Protein AF-A0AB35U290-F1 (afdb_monomer)

Sequence (152 aa):
MDSLLMSCHDEVAEKQSAESKNISGKEDGPTMQRLLNDILTDCSTNDQFQFSVTCQECGREWKSKPIAFSKAGIPPAAEGKKVIYAALYQREKEAVYQQAEKDAETHFSRCPICHRWVCDDCFMVCADLDMCRRCAKKLNEEGSIVGIKNES

Solvent-accessible surface area (backbone atoms only — not comparable to full-atom values): 9716 Å² total; per-residue (Å²): 142,80,82,89,85,87,80,91,83,81,97,70,86,75,86,77,87,75,86,82,79,89,82,88,88,84,91,75,76,91,68,86,74,82,71,58,74,88,57,58,43,83,65,53,58,91,43,28,39,29,38,30,39,61,19,77,80,80,62,54,72,48,67,45,78,75,41,72,40,96,57,41,95,57,80,62,93,43,74,73,43,46,58,52,49,53,55,47,50,54,56,51,42,52,58,50,47,59,49,42,43,60,57,45,58,76,49,39,47,68,16,79,86,77,66,46,47,22,33,43,84,42,30,25,50,34,93,88,63,59,30,30,53,71,56,28,63,72,72,71,53,65,67,47,55,80,63,81,73,79,84,127

Secondary structure (DSSP, 8-state):
----------------------------S-------GGGPEE---SSEE-EEEE-TTT--EEEPPPEE-TTTT---SSHHHHHHHHHHHHHHHHHHHHHHHHHHTTTEEE-TTT--EEEGGGEEEESS--EEHHHHHHHT--EEES------

Organism: NCBI:txid2926318

Mean predicted aligned error: 12.5 Å

Radius of gyration: 22.2 Å; Cα contacts (8 Å, |Δi|>4): 166; chains: 1; bounding box: 48×48×72 Å

Nearest PDB structures (foldseek):
  8hku-assembly1_ARF1  TM=5.012E-01  e=1.480E+00  Sulfolobus acidocaldarius DSM 639
  6xa1-assembly1_j  TM=3.824E-01  e=1.105E+00  Homo sapiens
  2ya3-assembly1_B  TM=2.464E-01  e=2.986E+00  Homo sapiens
  7qoo-assembly1_P  TM=2.653E-01  e=2.656E+00  Homo sapiens

Structure (mmCIF, N/CA/C/O backbone):
data_AF-A0AB35U290-F1
#
_entry.id   AF-A0AB35U290-F1
#
loop_
_atom_site.group_PDB
_atom_site.id
_atom_site.type_symbol
_atom_site.label_atom_id
_atom_site.label_alt_id
_atom_site.label_comp_id
_atom_site.label_asym_id
_atom_site.label_entity_id
_atom_site.label_seq_id
_atom_site.pdbx_PDB_ins_code
_atom_site.Cartn_x
_atom_site.Cartn_y
_atom_site.Cartn_z
_atom_site.occupancy
_atom_site.B_iso_or_equiv
_atom_site.auth_seq_id
_atom_site.auth_comp_id
_atom_site.auth_asym_id
_atom_site.auth_atom_id
_atom_site.pdbx_PDB_model_num
ATOM 1 N N . MET A 1 1 ? -4.517 -32.225 47.890 1.00 37.31 1 MET A N 1
ATOM 2 C CA . MET A 1 1 ? -3.303 -31.924 47.115 1.00 37.31 1 MET A CA 1
ATOM 3 C C . MET A 1 1 ? -3.582 -32.434 45.713 1.00 37.31 1 MET A C 1
ATOM 5 O O . MET A 1 1 ? -3.644 -33.640 45.551 1.00 37.31 1 MET A O 1
ATOM 9 N N . ASP A 1 2 ? -3.942 -31.683 44.688 1.00 38.09 2 ASP A N 1
ATOM 10 C CA . ASP A 1 2 ? -4.103 -30.256 44.418 1.00 38.09 2 ASP A CA 1
ATOM 11 C C . ASP A 1 2 ? -5.036 -30.223 43.193 1.00 38.09 2 ASP A C 1
ATOM 13 O O . ASP A 1 2 ? -4.869 -31.009 42.268 1.00 38.09 2 ASP A O 1
ATOM 17 N N . SER A 1 3 ? -6.180 -29.558 43.309 1.00 41.38 3 SER A N 1
ATOM 18 C CA . SER A 1 3 ? -6.487 -28.302 42.614 1.00 41.38 3 SER A CA 1
ATOM 19 C C . SER A 1 3 ? -7.237 -28.498 41.288 1.00 41.38 3 SER A C 1
ATOM 21 O O . SER A 1 3 ? -6.750 -29.096 40.332 1.00 41.38 3 SER A O 1
ATOM 23 N N . LEU A 1 4 ? -8.459 -27.962 41.276 1.00 47.00 4 LEU A N 1
ATOM 24 C CA . LEU A 1 4 ? -9.246 -27.639 40.092 1.00 47.00 4 LEU A CA 1
ATOM 25 C C . LEU A 1 4 ? -8.428 -26.770 39.124 1.00 47.00 4 LEU A C 1
ATOM 27 O O . LEU A 1 4 ? -7.830 -25.782 39.545 1.00 47.00 4 LEU A O 1
ATOM 31 N N . LEU A 1 5 ? -8.593 -27.008 37.823 1.00 45.94 5 LEU A N 1
ATOM 32 C CA . LEU A 1 5 ? -8.688 -25.914 36.856 1.00 45.94 5 LEU A CA 1
ATOM 33 C C . LEU A 1 5 ? -9.747 -26.248 35.803 1.00 45.94 5 LEU A C 1
ATOM 35 O O . LEU A 1 5 ? -9.553 -27.015 34.867 1.00 45.94 5 LEU A O 1
ATOM 39 N N . MET A 1 6 ? -10.909 -25.662 36.058 1.00 37.91 6 MET A N 1
ATOM 40 C CA . MET A 1 6 ? -12.024 -25.452 35.156 1.00 37.91 6 MET A CA 1
ATOM 41 C C . MET A 1 6 ? -11.782 -24.128 34.427 1.00 37.91 6 MET A C 1
ATOM 43 O O . MET A 1 6 ? -11.529 -23.134 35.103 1.00 37.91 6 MET A O 1
ATOM 47 N N . SER A 1 7 ? -11.846 -24.120 33.093 1.00 40.50 7 SER A N 1
ATOM 48 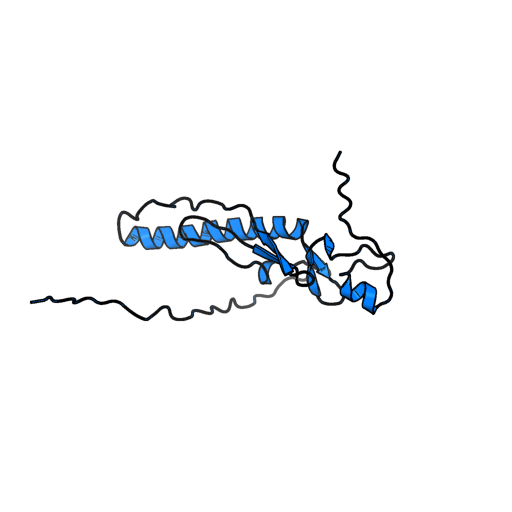C CA . SER A 1 7 ? -12.396 -23.066 32.201 1.00 40.50 7 SER A CA 1
ATOM 49 C C . SER A 1 7 ? -11.836 -23.271 30.783 1.00 40.50 7 SER A C 1
ATOM 51 O O . SER A 1 7 ? -10.631 -23.369 30.598 1.00 40.50 7 SER A O 1
ATOM 53 N N . CYS A 1 8 ? -12.673 -23.655 29.816 1.00 35.16 8 CYS A N 1
ATOM 54 C CA . CYS A 1 8 ? -13.483 -22.780 28.952 1.00 35.16 8 CYS A CA 1
ATOM 55 C C . CYS A 1 8 ? -12.611 -21.891 28.052 1.00 35.16 8 CYS A C 1
ATOM 57 O O . CYS A 1 8 ? -11.931 -21.009 28.562 1.00 35.16 8 CYS A O 1
ATOM 59 N N . HIS A 1 9 ? -12.666 -22.131 26.737 1.00 36.06 9 HIS A N 1
ATOM 60 C CA . HIS A 1 9 ? -13.012 -21.162 25.682 1.00 36.06 9 HIS A CA 1
ATOM 61 C C . HIS A 1 9 ? -12.392 -21.550 24.327 1.00 36.06 9 HIS A C 1
ATOM 63 O O . HIS A 1 9 ? -11.218 -21.322 24.064 1.00 36.06 9 HIS A O 1
ATOM 69 N N . ASP A 1 10 ? -13.250 -22.144 23.496 1.00 35.41 10 ASP A N 1
ATOM 70 C CA . ASP A 1 10 ? -13.473 -21.797 22.088 1.00 35.41 10 ASP A CA 1
ATOM 71 C C . ASP A 1 10 ? -12.264 -21.769 21.137 1.00 35.41 10 ASP A C 1
ATOM 73 O O . ASP A 1 10 ? -11.732 -20.729 20.755 1.00 35.41 10 ASP A O 1
ATOM 77 N N . GLU A 1 11 ? -11.944 -22.957 20.625 1.00 43.41 11 GLU A N 1
ATOM 78 C CA . GLU A 1 11 ? -11.276 -23.173 19.340 1.00 43.41 11 GLU A CA 1
ATOM 79 C C . GLU A 1 11 ? -12.234 -22.839 18.176 1.00 43.41 11 GLU A C 1
ATOM 81 O O . GLU A 1 11 ? -12.716 -23.728 17.484 1.00 43.41 11 GLU A O 1
ATOM 86 N N . VAL A 1 12 ? -12.545 -21.559 17.935 1.00 37.56 12 VAL A N 1
ATOM 87 C CA . VAL A 1 12 ? -13.155 -21.136 16.658 1.00 37.56 12 VAL A CA 1
ATOM 88 C C . VAL A 1 12 ? -12.726 -19.709 16.297 1.00 37.56 12 VAL A C 1
ATOM 90 O O . VAL A 1 12 ? -13.357 -18.731 16.683 1.00 37.56 12 VAL A O 1
ATOM 93 N N . ALA A 1 13 ? -11.678 -19.580 15.485 1.00 37.19 13 ALA A N 1
ATOM 94 C CA . ALA A 1 13 ? -11.516 -18.426 14.599 1.00 37.19 13 ALA A CA 1
ATOM 95 C C . ALA A 1 13 ? -11.591 -18.941 13.163 1.00 37.19 13 ALA A C 1
ATOM 97 O O . ALA A 1 13 ? -10.601 -19.187 12.473 1.00 37.19 13 ALA A O 1
ATOM 98 N N . GLU A 1 14 ? -12.835 -19.211 12.793 1.00 34.69 14 GLU A N 1
ATOM 99 C CA . GLU A 1 14 ? -13.295 -19.609 11.481 1.00 34.69 14 GLU A CA 1
ATOM 100 C C . GLU A 1 14 ? -12.870 -18.577 10.434 1.00 34.69 14 GLU A C 1
ATOM 102 O O . GLU A 1 14 ? -13.027 -17.365 10.589 1.00 34.69 14 GLU A O 1
ATOM 107 N N . LYS A 1 15 ? -12.301 -19.104 9.353 1.00 43.06 15 LYS A N 1
ATOM 108 C CA . LYS A 1 15 ? -11.996 -18.395 8.118 1.00 43.06 15 LYS A CA 1
ATOM 109 C C . LYS A 1 15 ? -13.242 -17.657 7.636 1.00 43.06 15 LYS A C 1
ATOM 111 O O . LYS A 1 15 ? -14.254 -18.295 7.367 1.00 43.06 15 LYS A O 1
ATOM 116 N N . GLN A 1 16 ? -13.133 -16.358 7.393 1.00 38.09 16 GLN A N 1
ATOM 117 C CA . GLN A 1 16 ? -14.068 -15.662 6.514 1.00 38.09 16 GLN A CA 1
ATOM 118 C C . GLN A 1 16 ? -13.284 -14.955 5.417 1.00 38.09 16 GLN A C 1
ATOM 120 O O . GLN A 1 16 ? -12.850 -13.814 5.528 1.00 38.09 16 GLN A O 1
ATOM 125 N N . SER A 1 17 ? -13.091 -15.724 4.345 1.00 43.88 17 SER A N 1
ATOM 126 C CA . SER A 1 17 ? -13.034 -15.206 2.988 1.00 43.88 17 SER A CA 1
ATOM 127 C C . SER A 1 17 ? -14.387 -14.556 2.704 1.00 43.88 17 SER A C 1
ATOM 129 O O . SER A 1 17 ? -15.418 -15.222 2.775 1.00 43.88 17 SER A O 1
ATOM 131 N N . ALA A 1 18 ? -14.385 -13.256 2.434 1.00 39.06 18 ALA A N 1
ATOM 132 C CA . ALA A 1 18 ? -15.531 -12.569 1.868 1.00 39.06 18 ALA A CA 1
ATOM 133 C C . ALA A 1 18 ? -15.125 -12.066 0.483 1.00 39.06 18 ALA A C 1
ATOM 135 O O . ALA A 1 18 ? -14.332 -11.138 0.342 1.00 39.06 18 ALA A O 1
ATOM 136 N N . GLU A 1 19 ? -15.649 -12.751 -0.532 1.00 41.31 19 GLU A N 1
ATOM 137 C CA . GLU A 1 19 ? -15.692 -12.315 -1.922 1.00 41.31 19 GLU A CA 1
ATOM 138 C C . GLU A 1 19 ? -16.344 -10.931 -2.020 1.00 41.31 19 GLU A C 1
ATOM 140 O O . GLU A 1 19 ? -17.553 -10.782 -1.815 1.00 41.31 19 GLU A O 1
ATOM 145 N N . SER A 1 20 ? -15.567 -9.921 -2.403 1.00 41.66 20 SER A N 1
ATOM 146 C CA . SER A 1 20 ? -16.128 -8.660 -2.881 1.00 41.66 20 SER A CA 1
ATOM 147 C C . SER A 1 20 ? -16.464 -8.799 -4.359 1.00 41.66 20 SER A C 1
ATOM 149 O O . SER A 1 20 ? -15.600 -8.916 -5.227 1.00 41.66 20 SER A O 1
ATOM 151 N N . LYS A 1 21 ? -17.770 -8.840 -4.622 1.00 42.34 21 LYS A N 1
ATOM 152 C CA . LYS A 1 21 ? -18.362 -8.953 -5.949 1.00 42.34 21 LYS A CA 1
ATOM 153 C C . LYS A 1 21 ? -18.108 -7.696 -6.781 1.00 42.34 21 LYS A C 1
ATOM 155 O O . LYS A 1 21 ? -18.344 -6.571 -6.354 1.00 42.34 21 LYS A O 1
ATOM 160 N N . ASN A 1 22 ? -17.690 -7.982 -8.003 1.00 36.97 22 ASN A N 1
ATOM 161 C CA . ASN A 1 22 ? -17.541 -7.128 -9.168 1.00 36.97 22 ASN A CA 1
ATOM 162 C C . ASN A 1 22 ? -18.813 -6.298 -9.458 1.00 36.97 22 ASN A C 1
ATOM 164 O O . ASN A 1 22 ? -19.901 -6.866 -9.579 1.00 36.97 22 ASN A O 1
ATOM 168 N N . ILE A 1 23 ? -18.669 -4.978 -9.625 1.00 49.53 23 ILE A N 1
ATOM 169 C CA . ILE A 1 23 ? -19.665 -4.116 -10.278 1.00 49.53 23 ILE A CA 1
ATOM 170 C C . ILE A 1 23 ? -18.939 -3.292 -11.343 1.00 49.53 23 ILE A C 1
ATOM 172 O O . ILE A 1 23 ? -18.169 -2.383 -11.045 1.00 49.53 23 ILE A O 1
ATOM 176 N N . SER A 1 24 ? -19.205 -3.640 -12.599 1.00 44.72 24 SER A N 1
ATOM 177 C CA . SER A 1 24 ? -18.762 -2.944 -13.802 1.00 44.72 24 SER A CA 1
ATOM 178 C C . SER A 1 24 ? -19.600 -1.695 -14.086 1.00 44.72 24 SER A C 1
ATOM 180 O O . SER A 1 24 ? -20.830 -1.764 -14.018 1.00 44.72 24 SER A O 1
ATOM 182 N N . GLY A 1 25 ? -18.959 -0.624 -14.564 1.00 35.34 25 GLY A N 1
ATOM 183 C CA . GLY A 1 25 ? -19.600 0.306 -15.499 1.00 35.34 25 GLY A CA 1
ATOM 184 C C . GLY A 1 25 ? -19.143 1.763 -15.432 1.00 35.34 25 GLY A C 1
ATOM 185 O O . GLY A 1 25 ? -19.782 2.562 -14.753 1.00 35.34 25 GLY A O 1
ATOM 186 N N . LYS A 1 26 ? -18.115 2.115 -16.219 1.00 32.81 26 LYS A N 1
ATOM 187 C CA . LYS A 1 26 ? -18.173 3.081 -17.341 1.00 32.81 26 LYS A CA 1
ATOM 188 C C . LYS A 1 26 ? -16.784 3.216 -17.979 1.00 32.81 26 LYS A C 1
ATOM 190 O O . LYS A 1 26 ? -15.796 3.405 -17.280 1.00 32.81 26 LYS A O 1
ATOM 195 N N . GLU A 1 27 ? -16.737 3.045 -19.296 1.00 44.88 27 GLU A N 1
ATOM 196 C CA . GLU A 1 27 ? -15.528 3.103 -20.118 1.00 44.88 27 GLU A CA 1
ATOM 197 C C . GLU A 1 27 ? -15.237 4.549 -20.528 1.00 44.88 27 GLU A C 1
ATOM 199 O O . GLU A 1 27 ? -16.046 5.157 -21.221 1.00 44.88 27 GLU A O 1
ATOM 204 N N . ASP A 1 28 ? -14.061 5.050 -20.148 1.00 41.22 28 ASP A N 1
ATOM 205 C CA . ASP A 1 28 ? -13.419 6.237 -20.716 1.00 41.22 28 ASP A CA 1
ATOM 206 C C . ASP A 1 28 ? -11.908 5.953 -20.846 1.00 41.22 28 ASP A C 1
ATOM 208 O O . ASP A 1 28 ? -11.157 6.145 -19.895 1.00 41.22 28 ASP A O 1
ATOM 212 N N . GLY A 1 29 ? -11.470 5.475 -22.023 1.00 45.38 29 GLY A N 1
ATOM 213 C CA . GLY A 1 29 ? -10.060 5.368 -22.458 1.00 45.38 29 GLY A CA 1
ATOM 214 C C . GLY A 1 29 ? -9.142 4.426 -21.646 1.00 45.38 29 GLY A C 1
ATOM 215 O O . GLY A 1 29 ? -9.375 4.182 -20.465 1.00 45.38 29 GLY A O 1
ATOM 216 N N . PRO A 1 30 ? -8.058 3.864 -22.223 1.00 40.41 30 PRO A N 1
ATOM 217 C CA . PRO A 1 30 ? -7.152 3.005 -21.468 1.00 40.41 30 PRO A CA 1
ATOM 218 C C . PRO A 1 30 ? -6.258 3.866 -20.568 1.00 40.41 30 PRO A C 1
ATOM 220 O O . PRO A 1 30 ? -5.087 4.105 -20.853 1.00 40.41 30 PRO A O 1
ATOM 223 N N . THR A 1 31 ? -6.803 4.328 -19.446 1.00 46.03 31 THR A N 1
ATOM 224 C CA . THR A 1 31 ? -5.977 4.680 -18.296 1.00 46.03 31 THR A CA 1
ATOM 225 C C . THR A 1 31 ? -5.496 3.343 -17.748 1.00 46.03 31 THR A C 1
ATOM 227 O O . THR A 1 31 ? -6.291 2.585 -17.202 1.00 46.03 31 THR A O 1
ATOM 230 N N . MET A 1 32 ? -4.227 2.992 -17.977 1.00 50.62 32 MET A N 1
ATOM 231 C CA . MET A 1 32 ? -3.567 1.798 -17.427 1.00 50.62 32 MET A CA 1
ATOM 232 C C . MET A 1 32 ? -3.520 1.898 -15.891 1.00 50.62 32 MET A C 1
ATOM 234 O O . MET A 1 32 ? -2.484 2.189 -15.296 1.00 50.62 32 MET A O 1
ATOM 238 N N . GLN A 1 33 ? -4.680 1.749 -15.253 1.00 51.41 33 GLN A N 1
ATOM 239 C CA . GLN A 1 33 ? -4.906 2.077 -13.857 1.00 51.41 33 GLN A CA 1
ATOM 240 C C . GLN A 1 33 ? -4.240 1.020 -12.977 1.00 51.41 33 GLN A C 1
ATOM 242 O O . GLN A 1 33 ? -4.536 -0.177 -13.014 1.00 51.41 33 GLN A O 1
ATOM 247 N N . ARG A 1 34 ? -3.246 1.506 -12.242 1.00 60.91 34 ARG A N 1
ATOM 248 C CA . ARG A 1 34 ? -2.536 0.852 -11.154 1.00 60.91 34 ARG A CA 1
ATOM 249 C C . ARG A 1 34 ? -3.552 0.440 -10.092 1.00 60.91 34 ARG A C 1
ATOM 251 O O . ARG A 1 34 ? -4.191 1.295 -9.505 1.00 60.91 34 ARG A O 1
ATOM 258 N N . LEU A 1 35 ? -3.719 -0.858 -9.868 1.00 63.41 35 LEU A N 1
ATOM 259 C CA . LEU A 1 35 ? -4.465 -1.346 -8.710 1.00 63.41 35 LEU A CA 1
ATOM 260 C C . LEU A 1 35 ? -3.444 -1.978 -7.769 1.00 63.41 35 LEU A C 1
ATOM 262 O O . LEU A 1 35 ? -3.155 -3.173 -7.862 1.00 63.41 35 LEU A O 1
ATOM 266 N N . LEU A 1 36 ? -2.810 -1.136 -6.945 1.00 68.12 36 LEU A N 1
ATOM 267 C CA . LEU A 1 36 ? -2.001 -1.601 -5.812 1.00 68.12 36 LEU A CA 1
ATOM 268 C C . LEU A 1 36 ? -2.879 -2.241 -4.737 1.00 68.12 36 LEU A C 1
ATOM 270 O O . LEU A 1 36 ? -2.369 -3.021 -3.932 1.00 68.12 36 LEU A O 1
ATOM 274 N N . ASN A 1 37 ? -4.180 -1.943 -4.768 1.00 64.38 37 ASN A N 1
ATOM 275 C CA . ASN A 1 37 ? -5.191 -2.502 -3.883 1.00 64.38 37 ASN A CA 1
ATOM 276 C C . ASN A 1 37 ? -5.012 -4.011 -3.624 1.00 64.38 37 ASN A C 1
ATOM 278 O O . ASN A 1 37 ? -4.941 -4.456 -2.479 1.00 64.38 37 ASN A O 1
ATOM 282 N N . ASP A 1 38 ? -4.781 -4.815 -4.658 1.00 71.06 38 ASP A N 1
ATOM 283 C CA . ASP A 1 38 ? -4.732 -6.272 -4.479 1.00 71.06 38 ASP A CA 1
ATOM 284 C C . ASP A 1 38 ? -3.437 -6.803 -3.836 1.00 71.06 38 ASP A C 1
ATOM 286 O O . ASP A 1 38 ? -3.312 -8.011 -3.626 1.00 71.06 38 ASP A O 1
ATOM 290 N N . ILE A 1 39 ? -2.450 -5.946 -3.538 1.00 82.44 39 ILE A N 1
ATOM 291 C CA . ILE A 1 39 ? -1.153 -6.392 -3.001 1.00 82.44 39 ILE A CA 1
ATOM 292 C C . ILE A 1 39 ? -0.731 -5.751 -1.680 1.00 82.44 39 ILE A C 1
ATOM 294 O O . ILE A 1 39 ? 0.270 -6.183 -1.098 1.00 82.44 39 ILE A O 1
ATOM 298 N N . LEU A 1 40 ? -1.462 -4.745 -1.192 1.00 92.50 40 LEU A N 1
ATOM 299 C CA . LEU A 1 40 ? -1.236 -4.238 0.156 1.00 92.50 40 LEU A CA 1
ATOM 300 C C . LEU A 1 40 ? -1.627 -5.308 1.178 1.00 92.50 40 LEU A C 1
ATOM 302 O O . LEU A 1 40 ? -2.768 -5.755 1.249 1.00 92.50 40 LEU A O 1
ATOM 306 N N . THR A 1 41 ? -0.658 -5.704 1.990 1.00 94.81 41 THR A N 1
ATOM 307 C CA . THR A 1 41 ? -0.848 -6.620 3.108 1.00 94.81 41 THR A CA 1
ATOM 308 C C . THR A 1 41 ? -1.243 -5.825 4.342 1.00 94.81 41 THR A C 1
ATOM 310 O O . THR A 1 41 ? -0.545 -4.901 4.763 1.00 94.81 41 THR A O 1
ATOM 313 N N . ASP A 1 42 ? -2.370 -6.191 4.936 1.00 96.06 42 ASP A N 1
ATOM 314 C CA . ASP A 1 42 ? -2.859 -5.587 6.165 1.00 96.06 42 ASP A CA 1
ATOM 315 C C . ASP A 1 42 ? -2.063 -6.077 7.381 1.00 96.06 42 ASP A C 1
ATOM 317 O O . ASP A 1 42 ? -2.049 -7.262 7.708 1.00 96.06 42 ASP A O 1
ATOM 321 N N . CYS A 1 43 ? -1.398 -5.137 8.047 1.00 96.50 43 CYS A N 1
ATOM 322 C CA . CYS A 1 43 ? -0.613 -5.339 9.262 1.00 96.50 43 CYS A CA 1
ATOM 323 C C . CYS A 1 43 ? -1.245 -4.604 10.462 1.00 96.50 43 CYS A C 1
ATOM 325 O O . CYS A 1 43 ? -0.560 -4.310 11.445 1.00 96.50 43 CYS A O 1
ATOM 327 N N . SER A 1 44 ? -2.531 -4.249 10.371 1.00 97.12 44 SER A N 1
ATOM 328 C CA . SER A 1 44 ? -3.235 -3.483 11.400 1.00 97.12 44 SER A CA 1
ATOM 329 C C . SER A 1 44 ? -3.463 -4.305 12.669 1.00 97.12 44 SER A C 1
ATOM 331 O O . SER A 1 44 ? -3.671 -5.517 12.633 1.00 97.12 44 SER A O 1
ATOM 333 N N . THR A 1 45 ? -3.488 -3.621 13.806 1.00 96.88 45 THR A N 1
ATOM 334 C CA . THR A 1 45 ? -3.866 -4.169 15.113 1.00 96.88 45 THR A CA 1
ATOM 335 C C . THR A 1 45 ? -5.163 -3.515 15.586 1.00 96.88 45 THR A C 1
ATOM 337 O O . THR A 1 45 ? -5.736 -2.676 14.891 1.00 96.88 45 THR A O 1
ATOM 340 N N . ASN A 1 46 ? -5.630 -3.854 16.788 1.00 94.56 46 ASN A N 1
ATOM 341 C CA . ASN A 1 46 ? -6.788 -3.185 17.392 1.00 94.56 46 ASN A CA 1
ATOM 342 C C . ASN A 1 46 ? -6.539 -1.696 17.701 1.00 94.56 46 ASN A C 1
ATOM 344 O O . ASN A 1 46 ? -7.498 -0.936 17.803 1.00 94.56 46 ASN A O 1
ATOM 348 N N . ASP A 1 47 ? -5.276 -1.282 17.829 1.00 96.88 47 ASP A N 1
ATOM 349 C CA . ASP A 1 47 ? -4.906 0.069 18.264 1.00 96.88 47 ASP A CA 1
ATOM 350 C C . ASP A 1 47 ? -4.330 0.934 17.138 1.00 96.88 47 ASP A C 1
ATOM 352 O O . ASP A 1 47 ? -4.284 2.157 17.261 1.00 96.88 47 ASP A O 1
ATOM 356 N N . GLN A 1 48 ? -3.892 0.336 16.030 1.00 97.62 48 GLN A N 1
ATOM 357 C CA . GLN A 1 48 ? -3.314 1.079 14.914 1.00 97.62 48 GLN A CA 1
ATOM 358 C C . GLN A 1 48 ? -3.524 0.385 13.574 1.00 97.62 48 GLN A C 1
ATOM 360 O O . GLN A 1 48 ? -3.566 -0.839 13.477 1.00 97.62 48 GLN A O 1
ATOM 365 N N . PHE A 1 49 ? -3.562 1.189 12.526 1.00 98.50 49 PHE A N 1
ATOM 366 C CA . PHE A 1 49 ? -3.594 0.764 11.141 1.00 98.50 49 PHE A CA 1
ATOM 367 C C . PHE A 1 49 ? -2.193 0.849 10.547 1.00 98.50 49 PHE A C 1
ATOM 369 O O . PHE A 1 49 ? -1.505 1.864 10.696 1.00 98.50 49 PHE A O 1
ATOM 376 N N . GLN A 1 50 ? -1.767 -0.215 9.875 1.00 98.19 50 GLN A N 1
ATOM 377 C CA . GLN A 1 50 ? -0.522 -0.239 9.119 1.00 98.19 50 GLN A CA 1
ATOM 378 C C . GLN A 1 50 ? -0.655 -1.224 7.964 1.00 98.19 50 GLN A C 1
ATOM 380 O O . GLN A 1 50 ? -1.221 -2.302 8.126 1.00 98.19 50 GLN A O 1
ATOM 385 N N . PHE A 1 51 ? -0.091 -0.868 6.816 1.00 97.44 51 PHE A N 1
ATOM 386 C CA . PHE A 1 51 ? -0.098 -1.695 5.618 1.00 97.44 51 PHE A CA 1
ATOM 387 C C . PHE A 1 51 ? 1.323 -1.875 5.102 1.00 97.44 51 PHE A C 1
ATOM 389 O O . PHE A 1 51 ? 2.182 -1.017 5.322 1.00 97.44 51 PHE A O 1
ATOM 396 N N . SER A 1 52 ? 1.582 -2.986 4.425 1.00 96.44 52 SER A N 1
ATOM 397 C CA . SER A 1 52 ? 2.872 -3.244 3.798 1.00 96.44 52 SER A CA 1
ATOM 398 C C . SER A 1 52 ? 2.732 -3.743 2.370 1.00 96.44 52 SER A C 1
ATOM 400 O O . SER A 1 52 ? 1.688 -4.243 1.962 1.00 96.44 52 SER A O 1
ATOM 402 N N . VAL A 1 53 ? 3.796 -3.595 1.589 1.00 94.88 53 VAL A N 1
ATOM 403 C CA . VAL A 1 53 ? 3.905 -4.195 0.261 1.00 94.88 53 VAL A CA 1
ATOM 404 C C . VAL A 1 53 ? 5.303 -4.764 0.074 1.00 94.88 53 VAL A C 1
ATOM 406 O O . VAL A 1 53 ? 6.291 -4.168 0.503 1.00 94.88 53 VAL A O 1
ATOM 409 N N . THR A 1 54 ? 5.394 -5.931 -0.562 1.00 95.44 54 THR A N 1
ATOM 410 C CA . THR A 1 54 ? 6.671 -6.612 -0.802 1.00 95.44 54 THR A CA 1
ATOM 411 C C . THR A 1 54 ? 7.030 -6.581 -2.279 1.00 95.44 54 THR A C 1
ATOM 413 O O . THR A 1 54 ? 6.244 -6.982 -3.137 1.00 95.44 54 THR A O 1
ATOM 416 N N . CYS A 1 55 ? 8.254 -6.149 -2.586 1.00 95.12 55 CYS A N 1
ATOM 417 C CA . CYS A 1 55 ? 8.784 -6.171 -3.942 1.00 95.12 55 CYS A CA 1
ATOM 418 C C . CYS A 1 55 ? 8.872 -7.611 -4.450 1.00 95.12 55 CYS A C 1
ATOM 420 O O . CYS A 1 55 ? 9.628 -8.426 -3.921 1.00 95.12 55 CYS A O 1
ATOM 422 N N . GLN A 1 56 ? 8.184 -7.908 -5.548 1.00 94.44 56 GLN A N 1
ATOM 423 C CA . GLN A 1 56 ? 8.132 -9.256 -6.116 1.00 94.44 56 GLN A CA 1
ATOM 424 C C . GLN A 1 56 ? 9.389 -9.624 -6.939 1.00 94.44 56 GLN A C 1
ATOM 426 O O . GLN A 1 56 ? 9.381 -10.619 -7.671 1.00 94.44 56 GLN A O 1
ATOM 431 N N . GLU A 1 57 ? 10.458 -8.819 -6.853 1.00 94.38 57 GLU A N 1
ATOM 432 C CA . GLU A 1 57 ? 11.777 -9.076 -7.459 1.00 94.38 57 GLU A CA 1
ATOM 433 C C . GLU A 1 57 ? 12.904 -9.248 -6.448 1.00 94.38 57 GLU A C 1
ATOM 435 O O . GLU A 1 57 ? 13.771 -10.097 -6.646 1.00 94.38 57 GLU A O 1
ATOM 440 N N . CYS A 1 58 ? 12.950 -8.414 -5.407 1.00 95.06 58 CYS A N 1
ATOM 441 C CA . CYS A 1 58 ? 14.013 -8.455 -4.401 1.00 95.06 58 CYS A CA 1
ATOM 442 C C . CYS A 1 58 ? 13.519 -8.843 -3.006 1.00 95.06 58 CYS A C 1
ATOM 444 O O . CYS A 1 58 ? 14.343 -9.047 -2.123 1.00 95.06 58 CYS A O 1
ATOM 446 N N . GLY A 1 59 ? 12.204 -8.926 -2.794 1.00 94.94 59 GLY A N 1
ATOM 447 C CA . GLY A 1 59 ? 11.613 -9.237 -1.494 1.00 94.94 59 GLY A CA 1
ATOM 448 C C . GLY A 1 59 ? 11.672 -8.094 -0.479 1.00 94.94 59 GLY A C 1
ATOM 449 O O . GLY A 1 59 ? 11.265 -8.295 0.659 1.00 94.94 59 GLY A O 1
ATOM 450 N N . ARG A 1 60 ? 12.165 -6.901 -0.846 1.00 95.06 60 ARG A N 1
ATOM 451 C CA . ARG A 1 60 ? 12.170 -5.753 0.069 1.00 95.06 60 ARG A CA 1
ATOM 452 C C . ARG A 1 60 ? 10.739 -5.332 0.384 1.00 95.06 60 ARG A C 1
ATOM 454 O O . ARG A 1 60 ? 9.935 -5.138 -0.528 1.00 95.06 60 ARG A O 1
ATOM 461 N N . GLU A 1 61 ? 10.467 -5.161 1.666 1.00 95.12 61 GLU A N 1
ATOM 462 C CA . GLU A 1 61 ? 9.188 -4.691 2.175 1.00 95.12 61 GLU A CA 1
ATOM 463 C C . GLU A 1 61 ? 9.206 -3.167 2.359 1.00 95.12 61 GLU A C 1
ATOM 465 O O . GLU A 1 61 ? 10.180 -2.596 2.854 1.00 95.12 61 GLU A O 1
ATOM 470 N N . TRP A 1 62 ? 8.114 -2.515 1.974 1.00 95.44 62 TRP A N 1
ATOM 471 C CA . TRP A 1 62 ? 7.767 -1.160 2.391 1.00 95.44 62 TRP A CA 1
ATOM 472 C C . TRP A 1 62 ? 6.596 -1.224 3.359 1.00 95.44 62 TRP A C 1
ATOM 474 O O . TRP A 1 62 ? 5.710 -2.062 3.194 1.00 95.44 62 TRP A O 1
ATOM 484 N N . LYS A 1 63 ? 6.572 -0.325 4.345 1.00 96.31 63 LYS A N 1
ATOM 485 C CA . LYS A 1 63 ? 5.467 -0.194 5.297 1.00 96.31 63 LYS A CA 1
ATOM 486 C C . LYS A 1 63 ? 4.964 1.236 5.322 1.00 96.31 63 LYS A C 1
ATOM 488 O O . LYS A 1 63 ? 5.763 2.172 5.375 1.00 96.31 63 LYS A O 1
ATOM 493 N N . SER A 1 64 ? 3.648 1.388 5.378 1.00 96.38 64 SER A N 1
ATOM 494 C CA . SER A 1 64 ? 3.022 2.667 5.671 1.00 96.38 64 SER A CA 1
ATOM 495 C C . SER A 1 64 ? 3.393 3.122 7.084 1.00 96.38 64 SER A C 1
ATOM 497 O O . SER A 1 64 ? 3.741 2.321 7.968 1.00 96.38 64 SER A O 1
ATOM 499 N N . LYS A 1 65 ? 3.283 4.429 7.327 1.00 95.94 65 LYS A N 1
ATOM 500 C CA . LYS A 1 65 ? 3.343 4.954 8.694 1.00 95.94 65 LYS A CA 1
ATOM 501 C C . LYS A 1 65 ? 2.184 4.358 9.510 1.00 95.94 65 LYS A C 1
ATOM 503 O O . LYS A 1 65 ? 1.067 4.318 8.992 1.00 95.94 65 LYS A O 1
ATOM 508 N N . PRO A 1 66 ? 2.420 3.909 10.755 1.00 97.44 66 PRO A N 1
ATOM 509 C CA . PRO A 1 66 ? 1.338 3.512 11.644 1.00 97.44 66 PRO A CA 1
ATOM 510 C C . PRO A 1 66 ? 0.434 4.703 11.963 1.00 97.44 66 PRO A C 1
ATOM 512 O O . PRO A 1 66 ? 0.929 5.782 12.297 1.00 97.44 66 PRO A O 1
ATOM 515 N N . ILE A 1 67 ? -0.879 4.502 11.898 1.00 97.94 67 ILE A N 1
ATOM 516 C CA . ILE A 1 67 ? -1.876 5.503 12.291 1.00 97.94 67 ILE A CA 1
ATOM 517 C C . ILE A 1 67 ? -2.739 4.909 13.396 1.00 97.94 67 ILE A C 1
ATOM 519 O O . ILE A 1 67 ? -3.339 3.857 13.209 1.00 97.94 67 ILE A O 1
ATOM 523 N N . ALA A 1 68 ? -2.795 5.568 14.551 1.00 98.25 68 ALA A N 1
ATOM 524 C CA . ALA A 1 68 ? -3.592 5.093 15.675 1.00 98.25 68 ALA A CA 1
ATOM 525 C C . ALA A 1 68 ? -5.091 5.096 15.337 1.00 98.25 68 ALA A C 1
ATOM 527 O O . ALA A 1 68 ? -5.602 6.053 14.752 1.00 98.25 68 ALA A O 1
ATOM 528 N N . PHE A 1 69 ? -5.795 4.050 15.759 1.00 98.44 69 PHE A N 1
ATOM 529 C CA . PHE A 1 69 ? -7.251 4.024 15.752 1.00 98.44 69 PHE A CA 1
ATOM 530 C C . PHE A 1 69 ? -7.792 5.050 16.756 1.00 98.44 69 PHE A C 1
ATOM 532 O O . PHE A 1 69 ? -7.302 5.141 17.882 1.00 98.44 69 PHE A O 1
ATOM 539 N N . SER A 1 70 ? -8.839 5.802 16.405 1.00 97.88 70 SER A N 1
ATOM 540 C CA . SER A 1 70 ? -9.358 6.874 17.272 1.00 97.88 70 SER A CA 1
ATOM 541 C C . SER A 1 70 ? -9.880 6.407 18.640 1.00 97.88 70 SER A C 1
ATOM 543 O O . SER A 1 70 ? -10.041 7.224 19.553 1.00 97.88 70 SER A O 1
ATOM 545 N N . LYS A 1 71 ? -10.162 5.106 18.798 1.00 97.81 71 LYS A N 1
ATOM 546 C CA . LYS A 1 71 ? -10.558 4.479 20.071 1.00 97.81 71 LYS A CA 1
ATOM 547 C C . LYS A 1 71 ? -9.524 3.505 20.637 1.00 97.81 71 LYS A C 1
ATOM 549 O O . LYS A 1 71 ? -9.870 2.738 21.535 1.00 97.81 71 LYS A O 1
ATOM 554 N N . ALA A 1 72 ? -8.286 3.550 20.150 1.00 96.69 72 ALA A N 1
ATOM 555 C CA . ALA A 1 72 ? -7.181 2.751 20.671 1.00 96.69 72 ALA A CA 1
ATOM 556 C C . ALA A 1 72 ? -7.072 2.876 22.198 1.00 96.69 72 ALA A C 1
ATOM 558 O O . ALA A 1 72 ? -7.147 3.977 22.750 1.00 96.69 72 ALA A O 1
ATOM 559 N N . GLY A 1 73 ? -6.950 1.740 22.884 1.00 95.19 73 GLY A N 1
ATOM 560 C CA . GLY A 1 73 ? -6.864 1.682 24.347 1.00 95.19 73 GLY A CA 1
ATOM 561 C C . GLY A 1 73 ? -8.096 2.168 25.132 1.00 95.19 73 GLY A C 1
ATOM 562 O O . GLY A 1 73 ? -8.031 2.220 26.359 1.00 95.19 73 GLY A O 1
ATOM 563 N N . ILE A 1 74 ? -9.218 2.514 24.486 1.00 95.88 74 ILE A N 1
ATOM 564 C CA . ILE A 1 74 ? -10.452 2.940 25.166 1.00 95.88 74 ILE A CA 1
ATOM 565 C C . ILE A 1 74 ? -11.440 1.765 25.195 1.00 95.88 74 ILE A C 1
ATOM 567 O O . ILE A 1 74 ? -11.988 1.411 24.151 1.00 95.88 74 ILE A O 1
ATOM 571 N N . PRO A 1 75 ? -11.757 1.176 26.362 1.00 93.31 75 PRO A N 1
ATOM 572 C CA . PRO A 1 75 ? -12.745 0.107 26.438 1.00 93.31 75 PRO A CA 1
ATOM 573 C C . PRO A 1 75 ? -14.159 0.615 26.097 1.00 93.31 75 PRO A C 1
ATOM 575 O O . PRO A 1 75 ? -14.565 1.684 26.568 1.00 93.31 75 PRO A O 1
ATOM 578 N N . PRO A 1 76 ? -14.957 -0.134 25.318 1.00 93.62 76 PRO A N 1
ATOM 579 C CA . PRO A 1 76 ? -16.36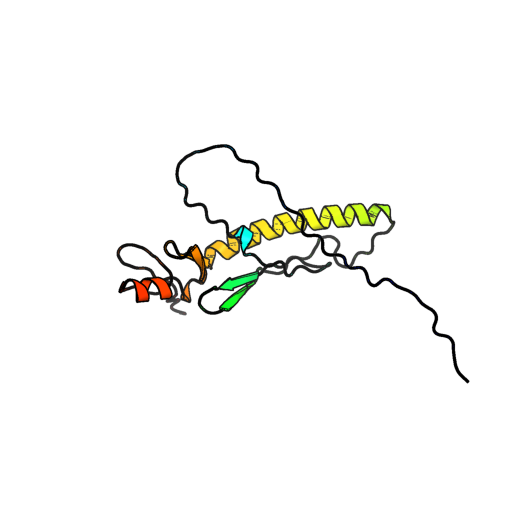1 0.193 25.098 1.00 93.62 76 PRO A CA 1
ATOM 580 C C . PRO A 1 76 ? -17.151 0.129 26.412 1.00 93.62 76 PRO A C 1
ATOM 582 O O . PRO A 1 76 ? -17.171 -0.898 27.081 1.00 93.62 76 PRO A O 1
ATOM 585 N N . ALA A 1 77 ? -17.859 1.207 26.758 1.00 94.06 77 ALA A N 1
ATOM 586 C CA . ALA A 1 77 ? -18.614 1.295 28.015 1.00 94.06 77 ALA A CA 1
ATOM 587 C C . ALA A 1 77 ? -19.845 0.362 28.092 1.00 94.06 77 ALA A C 1
ATOM 589 O O . ALA A 1 77 ? -20.417 0.186 29.163 1.00 94.06 77 ALA A O 1
ATOM 590 N N . ALA A 1 78 ? -20.289 -0.193 26.960 1.00 94.94 78 ALA A N 1
ATOM 591 C CA . ALA A 1 78 ? -21.445 -1.083 26.864 1.00 94.94 78 ALA A CA 1
ATOM 592 C C . ALA A 1 78 ? -21.354 -1.967 25.610 1.00 94.94 78 ALA A C 1
ATOM 594 O O . ALA A 1 78 ? -20.659 -1.616 24.653 1.00 94.94 78 ALA A O 1
ATOM 595 N N . GLU A 1 79 ? -22.128 -3.054 25.561 1.00 93.50 79 GLU A N 1
ATOM 596 C CA . GLU A 1 79 ? -22.138 -3.990 24.425 1.00 93.50 79 GLU A CA 1
ATOM 597 C C . GLU A 1 79 ? -22.477 -3.297 23.096 1.00 93.50 79 GLU A C 1
ATOM 599 O O . GLU A 1 79 ? -21.766 -3.447 22.106 1.00 93.50 79 GLU A O 1
ATOM 604 N N . GLY A 1 80 ? -23.486 -2.418 23.090 1.00 94.56 80 GLY A N 1
ATOM 605 C CA . GLY A 1 80 ? -23.844 -1.643 21.897 1.00 94.56 80 GLY A CA 1
ATOM 606 C C . GLY A 1 80 ? -22.724 -0.716 21.402 1.00 94.56 80 GLY A C 1
ATOM 607 O O . GLY A 1 80 ? -22.639 -0.424 20.210 1.00 94.56 80 GLY A O 1
ATOM 608 N N . LYS A 1 81 ? -21.810 -0.280 22.284 1.00 95.94 81 LYS A N 1
ATOM 609 C CA . LYS A 1 81 ? -20.644 0.522 21.883 1.00 95.94 81 LYS A CA 1
ATOM 610 C C . LYS A 1 81 ? -19.588 -0.316 21.166 1.00 95.94 81 LYS A C 1
ATOM 612 O O . LYS A 1 81 ? -18.883 0.249 20.337 1.00 95.94 81 LYS A O 1
ATOM 617 N N . LYS A 1 82 ? -19.515 -1.632 21.404 1.00 95.56 82 LYS A N 1
ATOM 618 C CA . LYS A 1 82 ? -18.605 -2.522 20.664 1.00 95.56 82 LYS A CA 1
ATOM 619 C C . LYS A 1 82 ? -18.944 -2.551 19.177 1.00 95.56 82 LYS A C 1
ATOM 621 O O . LYS A 1 82 ? -18.051 -2.401 18.352 1.00 95.56 82 LYS A O 1
ATOM 626 N N . VAL A 1 83 ? -20.233 -2.639 18.841 1.00 96.62 83 VAL A N 1
ATOM 627 C CA . VAL A 1 83 ? -20.708 -2.596 17.445 1.00 96.62 83 VAL A CA 1
ATOM 628 C C . VAL A 1 83 ? -20.324 -1.272 16.782 1.00 96.62 83 VAL A C 1
ATOM 630 O O . VAL A 1 83 ? -19.813 -1.254 15.665 1.00 96.62 83 VAL A O 1
ATOM 633 N N . ILE A 1 84 ? -20.501 -0.159 17.501 1.00 96.94 84 ILE A N 1
ATOM 634 C CA . ILE A 1 84 ? -20.107 1.171 17.020 1.00 96.94 84 ILE A CA 1
ATOM 635 C C . ILE A 1 84 ? -18.591 1.245 16.792 1.00 96.94 84 ILE A C 1
ATOM 637 O O . ILE A 1 84 ? -18.158 1.785 15.778 1.00 96.94 84 ILE A O 1
ATOM 641 N N . TYR A 1 85 ? -17.783 0.707 17.709 1.00 97.31 85 TYR A N 1
ATOM 642 C CA . TYR A 1 85 ? -16.323 0.723 17.591 1.00 97.31 85 TYR A CA 1
ATOM 643 C C . TYR A 1 85 ? -15.845 -0.140 16.425 1.00 97.31 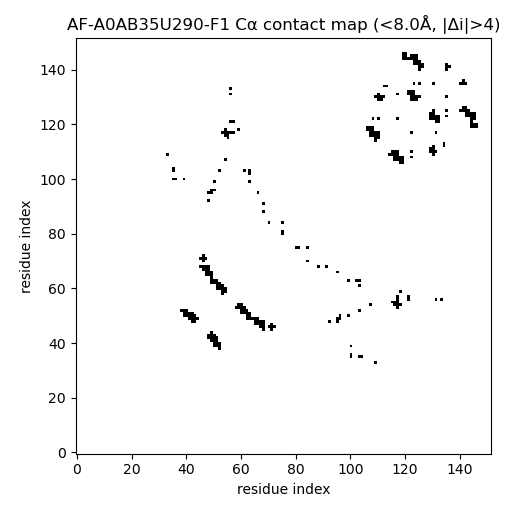85 TYR A C 1
ATOM 645 O O . TYR A 1 85 ? -14.968 0.298 15.693 1.00 97.31 85 TYR A O 1
ATOM 653 N N . ALA A 1 86 ? -16.453 -1.306 16.199 1.00 96.81 86 ALA A N 1
ATOM 654 C CA . ALA A 1 86 ? -16.140 -2.154 15.052 1.00 96.81 86 ALA A CA 1
ATOM 655 C C . ALA A 1 86 ? -16.447 -1.448 13.721 1.00 96.81 86 ALA A C 1
ATOM 657 O O . ALA A 1 86 ? -15.610 -1.430 12.821 1.00 96.81 86 ALA A O 1
ATOM 658 N N . ALA A 1 87 ? -17.615 -0.803 13.612 1.00 97.88 87 ALA A N 1
ATOM 659 C CA . ALA A 1 87 ? -17.971 -0.028 12.424 1.00 97.88 87 ALA A CA 1
ATOM 660 C C . ALA A 1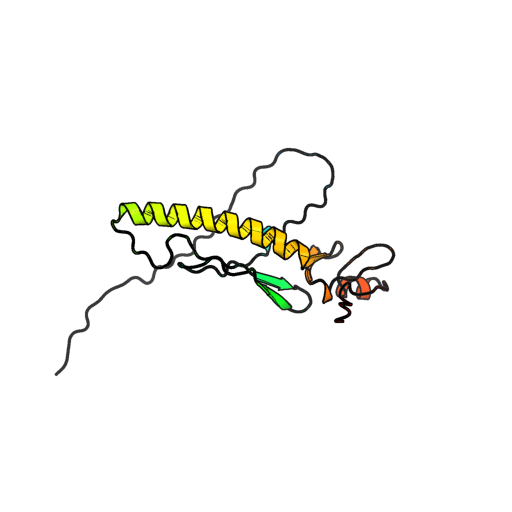 87 ? -17.018 1.162 12.201 1.00 97.88 87 ALA A C 1
ATOM 662 O O . ALA A 1 87 ? -16.621 1.442 11.069 1.00 97.88 87 ALA A O 1
ATOM 663 N N . LEU A 1 88 ? -16.623 1.846 13.280 1.00 98.12 88 LEU A N 1
ATOM 664 C CA . LEU 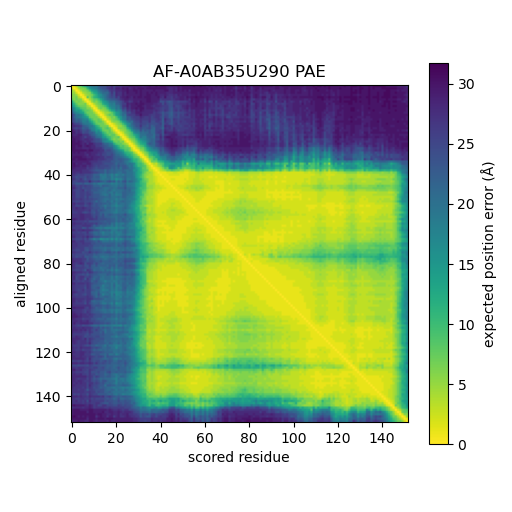A 1 88 ? -15.675 2.956 13.219 1.00 98.12 88 LEU A CA 1
ATOM 665 C C . LEU A 1 88 ? -14.273 2.487 12.812 1.00 98.12 88 LEU A C 1
ATOM 667 O O . LEU A 1 88 ? -13.653 3.118 11.962 1.00 98.12 88 LEU A O 1
ATOM 671 N N . TYR A 1 89 ? -13.813 1.363 13.363 1.00 98.12 89 TYR A N 1
ATOM 672 C CA . TYR A 1 89 ? -12.529 0.755 13.032 1.00 98.12 89 TYR A CA 1
ATOM 673 C C . TYR A 1 89 ? -12.427 0.469 11.534 1.00 98.12 89 TYR A C 1
ATOM 675 O O . TYR A 1 89 ? -11.470 0.902 10.906 1.00 98.12 89 TYR A O 1
ATOM 683 N N . GLN A 1 90 ? -13.436 -0.178 10.937 1.00 98.19 90 GLN A N 1
ATOM 684 C CA . GLN A 1 90 ? -13.423 -0.473 9.497 1.00 98.19 90 GLN A CA 1
ATOM 685 C C . GLN A 1 90 ? -13.410 0.796 8.642 1.00 98.19 90 GLN A C 1
ATOM 687 O O . GLN A 1 90 ? -12.660 0.885 7.673 1.00 98.19 90 GLN A O 1
ATOM 692 N N . ARG A 1 91 ? -14.195 1.811 9.022 1.00 98.19 91 ARG A N 1
ATOM 693 C CA . ARG A 1 91 ? -14.226 3.089 8.302 1.00 98.19 91 ARG A CA 1
ATOM 694 C C . ARG A 1 91 ? -12.878 3.808 8.338 1.00 98.19 91 ARG A C 1
ATOM 696 O O . ARG A 1 91 ? -12.445 4.336 7.318 1.00 98.19 91 ARG A O 1
ATOM 703 N N . GLU A 1 92 ? -12.252 3.888 9.509 1.00 98.50 92 GLU A N 1
ATOM 704 C CA . GLU A 1 92 ? -10.944 4.534 9.650 1.00 98.50 92 GLU A CA 1
ATOM 705 C C . GLU A 1 92 ? -9.859 3.736 8.926 1.00 98.50 92 GLU A C 1
ATOM 707 O O . GLU A 1 92 ? -9.051 4.321 8.208 1.00 98.50 92 GLU A O 1
ATOM 712 N N . LYS A 1 93 ? -9.897 2.406 9.037 1.00 98.06 93 LYS A N 1
ATOM 713 C CA . LYS A 1 93 ? -8.973 1.506 8.351 1.00 98.06 93 LYS A CA 1
ATOM 714 C C . LYS A 1 93 ? -8.996 1.683 6.840 1.00 98.06 93 LYS A C 1
ATOM 716 O O . LYS A 1 93 ? -7.933 1.802 6.247 1.00 98.06 93 LYS A O 1
ATOM 721 N N . GLU A 1 94 ? -10.181 1.748 6.237 1.00 96.62 94 GLU A N 1
ATOM 722 C CA . GLU A 1 94 ? -10.349 1.974 4.796 1.00 96.62 94 GLU A CA 1
ATOM 723 C C . GLU A 1 94 ? -9.736 3.315 4.358 1.00 96.62 94 GLU A C 1
ATOM 725 O O . GLU A 1 94 ? -9.024 3.391 3.360 1.00 96.62 94 GLU A O 1
ATOM 730 N N . ALA A 1 95 ? -9.937 4.379 5.142 1.00 96.62 95 ALA A N 1
ATOM 731 C CA . ALA A 1 95 ? -9.335 5.677 4.846 1.00 96.62 95 ALA A CA 1
ATOM 732 C C . ALA A 1 95 ? -7.797 5.631 4.914 1.00 96.62 95 ALA A C 1
ATOM 734 O O . ALA A 1 95 ? -7.121 6.215 4.065 1.00 96.62 95 ALA A O 1
ATOM 735 N N . VAL A 1 96 ? -7.235 4.922 5.901 1.00 97.56 96 VAL A N 1
ATOM 736 C CA . VAL A 1 96 ? -5.779 4.732 6.007 1.00 97.56 96 VAL A CA 1
ATOM 737 C C . VAL A 1 96 ? -5.251 3.838 4.888 1.00 97.56 96 VAL A C 1
ATOM 739 O O . VAL A 1 96 ? -4.177 4.108 4.360 1.00 97.56 96 VAL A O 1
ATOM 742 N N . TYR A 1 97 ? -6.003 2.815 4.493 1.00 95.38 97 TYR A N 1
ATOM 743 C CA . TYR A 1 97 ? -5.655 1.928 3.390 1.00 95.38 97 TYR A CA 1
ATOM 744 C C . TYR A 1 97 ? -5.533 2.693 2.067 1.00 95.38 97 TYR A C 1
ATOM 746 O O . TYR A 1 97 ? -4.501 2.607 1.410 1.00 95.38 97 TYR A O 1
ATOM 754 N N . GLN A 1 98 ? -6.513 3.536 1.731 1.00 94.06 98 GLN A N 1
ATOM 755 C CA . GLN A 1 98 ? -6.469 4.375 0.525 1.00 94.06 98 GLN A CA 1
ATOM 756 C C . GLN A 1 98 ? -5.293 5.361 0.530 1.00 94.06 98 GLN A C 1
ATOM 758 O O . GLN A 1 98 ? -4.735 5.685 -0.519 1.00 94.06 98 GLN A O 1
ATOM 763 N N . GLN A 1 99 ? -4.907 5.864 1.705 1.00 94.12 99 GLN A N 1
ATOM 764 C CA . GLN A 1 99 ? -3.706 6.686 1.829 1.00 94.12 99 GLN A CA 1
ATOM 765 C C . GLN A 1 99 ? -2.436 5.851 1.629 1.00 94.12 99 GLN A C 1
ATOM 767 O O . GLN A 1 99 ? -1.539 6.271 0.902 1.00 94.12 99 GLN A O 1
ATOM 772 N N . ALA A 1 100 ? -2.370 4.665 2.235 1.00 95.06 100 ALA A N 1
ATOM 773 C CA . ALA A 1 100 ? -1.245 3.754 2.082 1.00 95.06 100 ALA A CA 1
ATOM 774 C C . ALA A 1 100 ? -1.072 3.289 0.630 1.00 95.06 100 ALA A C 1
ATOM 776 O O . ALA A 1 100 ? 0.062 3.140 0.189 1.00 95.06 100 ALA A O 1
ATOM 777 N N . GLU A 1 101 ? -2.163 3.113 -0.121 1.00 91.75 101 GLU A N 1
ATOM 778 C CA . GLU A 1 101 ? -2.113 2.812 -1.553 1.00 91.75 101 GLU A CA 1
ATOM 779 C C . GLU A 1 101 ? -1.383 3.921 -2.310 1.00 91.75 101 GLU A C 1
ATOM 781 O O . GLU A 1 101 ? -0.366 3.662 -2.951 1.00 91.75 101 GLU A O 1
ATOM 786 N N . LYS A 1 102 ? -1.842 5.168 -2.162 1.00 91.31 102 LYS A N 1
ATOM 787 C CA . LYS A 1 102 ? -1.228 6.334 -2.816 1.00 91.31 102 LYS A CA 1
ATOM 788 C C . LYS A 1 102 ? 0.238 6.496 -2.443 1.00 91.31 102 LYS A C 1
ATOM 790 O O . LYS A 1 102 ? 1.059 6.790 -3.306 1.00 91.31 102 LYS A O 1
ATOM 795 N N . ASP A 1 103 ? 0.574 6.292 -1.173 1.00 92.56 103 ASP A N 1
ATOM 796 C CA . ASP A 1 103 ? 1.956 6.381 -0.712 1.00 92.56 103 ASP A CA 1
ATOM 797 C C . ASP A 1 103 ? 2.811 5.265 -1.337 1.00 92.56 103 ASP A C 1
ATOM 799 O O . ASP A 1 103 ? 3.921 5.520 -1.807 1.00 92.56 103 ASP A O 1
ATOM 803 N N . ALA A 1 104 ? 2.293 4.037 -1.412 1.00 91.75 104 ALA A N 1
ATOM 804 C CA . ALA A 1 104 ? 2.987 2.907 -2.019 1.00 91.75 104 ALA A CA 1
ATOM 805 C C . ALA A 1 104 ? 3.206 3.089 -3.533 1.00 91.75 104 ALA A C 1
ATOM 807 O O . ALA A 1 104 ? 4.260 2.695 -4.036 1.00 91.75 104 ALA A O 1
ATOM 808 N N . GLU A 1 105 ? 2.286 3.744 -4.254 1.00 89.06 105 GLU A N 1
ATOM 809 C CA . GLU A 1 105 ? 2.450 4.065 -5.685 1.00 89.06 105 GLU A CA 1
ATOM 810 C C . GLU A 1 105 ? 3.655 4.971 -5.970 1.00 89.06 105 GLU A C 1
ATOM 812 O O . GLU A 1 105 ? 4.134 5.014 -7.104 1.00 89.06 105 GLU A O 1
ATOM 817 N N . THR A 1 106 ? 4.163 5.683 -4.960 1.00 89.69 106 THR A N 1
ATOM 818 C CA . THR A 1 106 ? 5.370 6.515 -5.092 1.00 89.69 106 THR A CA 1
ATOM 819 C C . THR A 1 106 ? 6.677 5.737 -4.934 1.00 89.69 106 THR A C 1
ATOM 821 O O . THR A 1 106 ? 7.739 6.287 -5.208 1.00 89.69 106 THR A O 1
ATOM 824 N N . HIS A 1 107 ? 6.605 4.480 -4.488 1.00 90.12 107 HIS A N 1
ATOM 825 C CA . HIS A 1 107 ? 7.762 3.625 -4.198 1.00 90.12 107 HIS A CA 1
ATOM 826 C C . HIS A 1 107 ? 7.790 2.330 -5.018 1.00 90.12 107 HIS A C 1
ATOM 828 O O . HIS A 1 107 ? 8.798 1.612 -5.030 1.00 90.12 107 HIS A O 1
ATOM 834 N N . PHE A 1 108 ? 6.651 1.979 -5.621 1.00 92.25 108 PHE A N 1
ATOM 835 C CA . PHE A 1 108 ? 6.453 0.749 -6.370 1.00 92.25 108 PHE A CA 1
ATOM 836 C C . PHE A 1 108 ? 5.868 1.040 -7.740 1.00 92.25 108 PHE A C 1
ATOM 838 O O . PHE A 1 108 ? 4.891 1.767 -7.898 1.00 92.25 108 PHE A O 1
ATOM 845 N N . SER A 1 109 ? 6.430 0.360 -8.729 1.00 91.31 109 SER A N 1
ATOM 846 C CA . SER A 1 109 ? 5.986 0.409 -10.112 1.00 91.31 109 SER A CA 1
ATOM 847 C C . SER A 1 109 ? 5.544 -0.974 -10.572 1.00 91.31 109 SER A C 1
ATOM 849 O O . SER A 1 109 ? 6.156 -1.999 -10.249 1.00 91.31 109 SER A O 1
ATOM 851 N N . ARG A 1 110 ? 4.459 -1.022 -11.347 1.00 91.88 110 ARG A 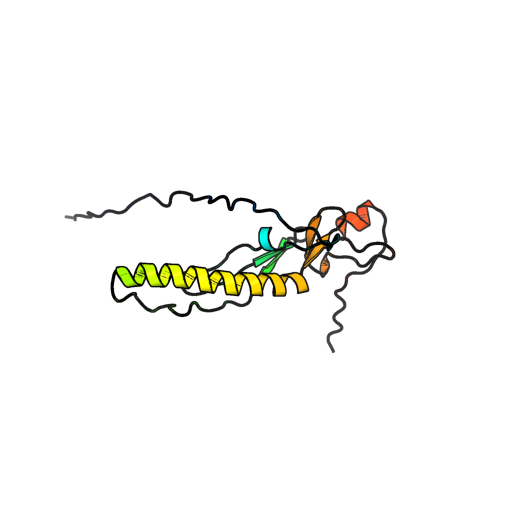N 1
ATOM 852 C CA . ARG A 1 110 ? 3.967 -2.259 -11.958 1.00 91.88 110 ARG A CA 1
ATOM 853 C C . ARG A 1 110 ? 4.682 -2.484 -13.283 1.00 91.88 110 ARG A C 1
ATOM 855 O O . ARG A 1 110 ? 4.593 -1.661 -14.186 1.00 91.88 110 ARG A O 1
ATOM 862 N N . CYS A 1 111 ? 5.358 -3.619 -13.426 1.00 92.56 111 CYS A N 1
ATOM 863 C CA . CYS A 1 111 ? 6.032 -3.963 -14.674 1.00 92.56 111 CYS A CA 1
ATOM 864 C C . CYS A 1 111 ? 5.007 -4.212 -15.802 1.00 92.56 111 C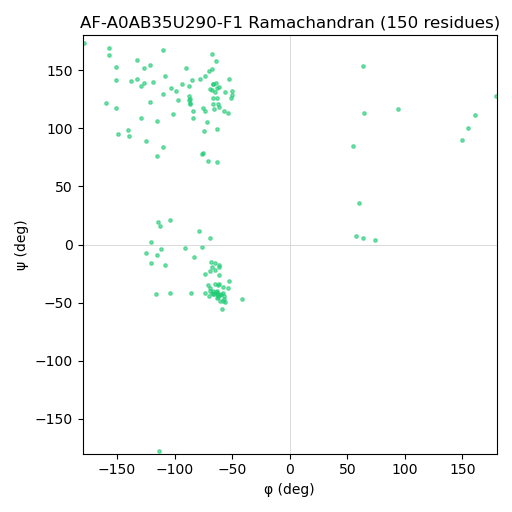YS A C 1
ATOM 866 O O . CYS A 1 111 ? 4.148 -5.080 -15.631 1.00 92.56 111 CYS A O 1
ATOM 868 N N . PRO A 1 112 ? 5.104 -3.548 -16.969 1.00 92.56 112 PRO A N 1
ATOM 869 C CA . PRO A 1 112 ? 4.151 -3.738 -18.066 1.00 92.56 112 PRO A CA 1
ATOM 870 C C . PRO A 1 112 ? 4.257 -5.122 -18.724 1.00 92.56 112 PRO A C 1
ATOM 872 O O . PRO A 1 112 ? 3.285 -5.599 -19.295 1.00 92.56 112 PRO A O 1
ATOM 875 N N . ILE A 1 113 ? 5.408 -5.793 -18.604 1.00 94.38 113 ILE A N 1
ATOM 876 C CA . ILE A 1 113 ? 5.671 -7.094 -19.240 1.00 94.38 113 ILE A CA 1
ATOM 877 C C . ILE A 1 113 ? 5.177 -8.274 -18.397 1.00 94.38 113 ILE A C 1
ATOM 879 O O . ILE A 1 113 ? 4.659 -9.251 -18.927 1.00 94.38 113 ILE A O 1
ATOM 883 N N . CYS A 1 114 ? 5.385 -8.229 -17.077 1.00 94.38 114 CYS A N 1
ATOM 884 C CA . CYS A 1 114 ? 5.060 -9.355 -16.189 1.00 94.38 114 CYS A CA 1
ATOM 885 C C . CYS A 1 114 ? 4.043 -9.021 -15.096 1.00 94.38 114 CYS A C 1
ATOM 887 O O . CYS A 1 114 ? 3.774 -9.872 -14.252 1.00 94.38 114 CYS A O 1
ATOM 889 N N . HIS A 1 115 ? 3.532 -7.789 -15.078 1.00 91.75 115 HIS A N 1
ATOM 890 C CA . HIS A 1 115 ? 2.507 -7.274 -14.163 1.00 91.75 115 HIS A CA 1
ATOM 891 C C . HIS A 1 115 ? 2.819 -7.355 -12.666 1.00 91.75 115 HIS A C 1
ATOM 893 O O . HIS A 1 115 ? 1.956 -7.014 -11.857 1.00 91.75 115 HIS A O 1
ATOM 899 N N . ARG A 1 116 ? 4.044 -7.750 -12.303 1.00 92.75 116 ARG A N 1
ATOM 900 C CA . ARG A 1 116 ? 4.536 -7.733 -10.927 1.00 92.75 116 ARG A CA 1
ATOM 901 C C . ARG A 1 116 ? 4.835 -6.316 -10.467 1.00 92.75 116 ARG A C 1
ATOM 903 O O . ARG A 1 116 ? 5.339 -5.497 -11.237 1.00 92.75 116 ARG A O 1
ATOM 910 N N . TRP A 1 117 ? 4.579 -6.087 -9.193 1.00 93.00 117 TRP A N 1
ATOM 911 C CA . TRP A 1 117 ? 4.917 -4.875 -8.475 1.00 93.00 117 TRP A CA 1
ATOM 912 C C . TRP A 1 117 ? 6.333 -4.960 -7.932 1.00 93.00 117 TRP A C 1
ATOM 914 O O . TRP A 1 117 ? 6.718 -5.919 -7.252 1.00 93.00 117 TRP A O 1
ATOM 924 N N . VAL A 1 118 ? 7.132 -3.962 -8.283 1.00 94.06 118 VAL A N 1
ATOM 925 C CA . VAL A 1 118 ? 8.557 -3.926 -7.980 1.00 94.06 118 VAL A CA 1
ATOM 926 C C . VAL A 1 118 ? 8.898 -2.564 -7.399 1.00 94.06 118 VAL A C 1
ATOM 928 O O . VAL A 1 118 ? 8.332 -1.562 -7.820 1.00 94.06 118 VAL A O 1
ATOM 931 N N . CYS A 1 119 ? 9.793 -2.529 -6.416 1.00 93.94 119 CYS A N 1
ATOM 932 C CA . CYS A 1 119 ? 10.268 -1.264 -5.867 1.00 93.94 119 CYS A CA 1
ATOM 933 C C . CYS A 1 119 ? 11.100 -0.500 -6.906 1.00 93.94 119 CYS A C 1
ATOM 935 O O . CYS A 1 119 ? 11.612 -1.114 -7.848 1.00 93.94 119 CYS A O 1
ATOM 937 N N . ASP A 1 120 ? 11.317 0.792 -6.679 1.00 91.38 120 ASP A N 1
ATOM 938 C CA . ASP A 1 120 ? 12.105 1.653 -7.575 1.00 91.38 120 ASP A CA 1
ATOM 939 C C . ASP A 1 120 ? 13.502 1.085 -7.878 1.00 91.38 120 ASP A C 1
ATOM 941 O O . ASP A 1 120 ? 13.935 1.094 -9.024 1.00 91.38 120 ASP A O 1
ATOM 945 N N . ASP A 1 121 ? 14.161 0.455 -6.897 1.00 92.00 121 ASP A N 1
ATOM 946 C CA . ASP A 1 121 ? 15.471 -0.198 -7.087 1.00 92.00 121 ASP A CA 1
ATOM 947 C C . ASP A 1 121 ? 15.452 -1.401 -8.054 1.00 92.00 121 ASP A C 1
ATOM 949 O O . ASP A 1 121 ? 16.493 -1.915 -8.467 1.00 92.00 121 ASP A O 1
ATOM 953 N N . CYS A 1 122 ? 14.271 -1.938 -8.352 1.00 93.88 122 CYS A N 1
ATOM 954 C CA . CYS A 1 122 ? 14.075 -3.067 -9.257 1.00 93.88 122 CYS A CA 1
ATOM 955 C C . CYS A 1 122 ? 13.356 -2.670 -10.550 1.00 93.88 122 CYS A C 1
ATOM 957 O O . CYS A 1 122 ? 13.206 -3.533 -11.425 1.00 93.88 122 CYS A O 1
ATOM 959 N N . PHE A 1 123 ? 12.924 -1.413 -10.670 1.00 93.69 123 PHE A N 1
ATOM 960 C CA . PHE A 1 123 ? 12.323 -0.842 -11.865 1.00 93.69 123 PHE A CA 1
ATOM 961 C C . PHE A 1 123 ? 13.394 -0.092 -12.663 1.00 93.69 123 PHE A C 1
ATOM 963 O O . PHE A 1 123 ? 14.104 0.760 -12.133 1.00 93.69 123 PHE A O 1
ATOM 970 N N . MET A 1 124 ? 13.555 -0.464 -13.927 1.00 92.81 124 MET A N 1
ATOM 971 C CA . MET A 1 124 ? 14.532 0.122 -14.833 1.00 92.81 124 MET A CA 1
ATOM 972 C C . MET A 1 124 ? 13.845 1.081 -15.790 1.00 92.81 124 MET A C 1
ATOM 974 O O . MET A 1 124 ? 12.823 0.732 -16.384 1.00 92.81 124 MET A O 1
ATOM 978 N N . VAL A 1 125 ? 14.463 2.245 -15.954 1.00 91.44 125 VAL A N 1
ATOM 979 C CA . VAL A 1 125 ? 14.161 3.182 -17.029 1.00 91.44 125 VAL A CA 1
ATOM 980 C C . VAL A 1 125 ? 14.946 2.746 -18.251 1.00 91.44 125 VAL A C 1
ATOM 982 O O . VAL A 1 125 ? 16.181 2.727 -18.225 1.00 91.44 125 VAL A O 1
ATOM 985 N N . CYS A 1 126 ? 14.222 2.350 -19.287 1.00 88.38 126 CYS A N 1
ATOM 986 C CA . CYS A 1 126 ? 14.778 1.892 -20.557 1.00 88.38 126 CYS A CA 1
ATOM 987 C C . CYS A 1 126 ? 14.477 2.932 -21.641 1.00 88.38 126 CYS A C 1
ATOM 989 O O . CYS A 1 126 ? 13.677 3.839 -21.436 1.00 88.38 126 CYS A O 1
ATOM 991 N N . ALA A 1 127 ? 15.126 2.819 -22.801 1.00 87.31 127 ALA A N 1
ATOM 992 C CA . ALA A 1 127 ? 14.931 3.792 -23.877 1.00 87.31 127 ALA A CA 1
ATOM 993 C C . ALA A 1 127 ? 13.482 3.807 -24.402 1.00 87.31 127 ALA A C 1
ATOM 995 O O . ALA A 1 127 ? 12.924 4.880 -24.621 1.00 87.31 127 ALA A O 1
ATOM 996 N N . ASP A 1 128 ? 12.885 2.622 -24.567 1.00 88.56 128 ASP A N 1
ATOM 997 C CA . ASP A 1 128 ? 11.564 2.471 -25.186 1.00 88.56 128 ASP A CA 1
ATOM 998 C C . ASP A 1 128 ? 10.439 2.199 -24.178 1.00 88.56 128 ASP A C 1
ATOM 1000 O O . ASP A 1 128 ? 9.331 2.720 -24.318 1.00 88.56 128 ASP A O 1
ATOM 1004 N N . LEU A 1 129 ? 10.690 1.347 -23.178 1.00 90.56 129 LEU A N 1
ATOM 1005 C CA . LEU A 1 129 ? 9.662 0.916 -22.232 1.00 90.56 129 LEU A CA 1
ATOM 1006 C C . LEU A 1 129 ? 10.239 0.578 -20.860 1.00 90.56 129 LEU A C 1
ATOM 1008 O O . LEU A 1 129 ? 10.963 -0.403 -20.704 1.00 90.56 129 LEU A O 1
ATOM 1012 N N . ASP A 1 130 ? 9.823 1.320 -19.841 1.00 93.19 130 ASP A N 1
ATOM 1013 C CA . ASP A 1 130 ? 10.257 1.064 -18.472 1.00 93.19 130 ASP A CA 1
ATOM 1014 C C . ASP A 1 130 ? 9.674 -0.241 -17.926 1.00 93.19 130 ASP A C 1
ATOM 1016 O O . ASP A 1 130 ? 8.483 -0.547 -18.059 1.00 93.19 130 ASP A O 1
ATOM 1020 N N . MET A 1 131 ? 10.521 -1.043 -17.290 1.00 94.19 131 MET A N 1
ATOM 1021 C CA . MET A 1 131 ? 10.145 -2.379 -16.842 1.00 94.19 131 MET A CA 1
ATOM 1022 C C . MET A 1 131 ? 11.024 -2.872 -15.700 1.00 94.19 131 MET A C 1
ATOM 1024 O O . MET A 1 131 ? 12.05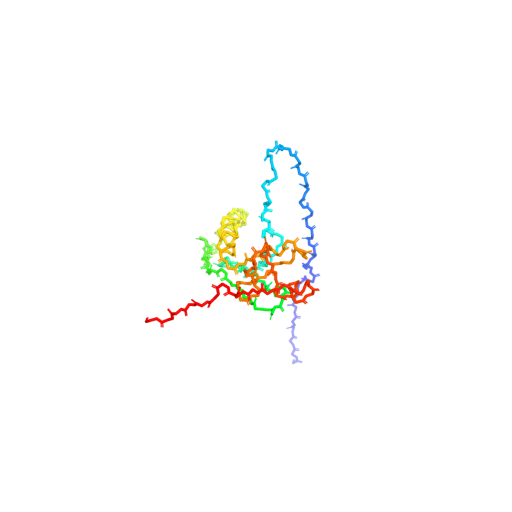7 -2.303 -15.375 1.00 94.19 131 MET A O 1
ATOM 1028 N N . CYS A 1 132 ? 10.644 -3.981 -15.067 1.00 95.25 132 CYS A N 1
ATOM 1029 C CA . CYS A 1 132 ? 11.496 -4.553 -14.030 1.00 95.25 132 CYS A CA 1
ATOM 1030 C C . CYS A 1 132 ? 12.812 -5.110 -14.599 1.00 95.25 132 CYS A C 1
ATOM 1032 O O . CYS A 1 132 ? 12.849 -5.655 -15.708 1.00 95.25 132 CYS A O 1
ATOM 1034 N N . ARG A 1 133 ? 13.870 -5.103 -13.778 1.00 94.38 133 ARG A N 1
ATOM 1035 C CA . ARG A 1 133 ? 15.209 -5.599 -14.151 1.00 94.38 133 ARG A CA 1
ATOM 1036 C C . ARG A 1 133 ? 15.229 -7.017 -14.720 1.00 94.38 133 ARG A C 1
ATOM 1038 O O . ARG A 1 133 ? 16.054 -7.353 -15.567 1.00 94.38 133 ARG A O 1
ATOM 1045 N N . ARG A 1 134 ? 14.307 -7.874 -14.265 1.00 95.38 134 ARG A N 1
ATOM 1046 C CA . ARG A 1 134 ? 14.192 -9.252 -14.752 1.00 95.38 134 ARG A CA 1
ATOM 1047 C C . ARG A 1 134 ? 13.691 -9.297 -16.194 1.00 95.38 134 ARG A C 1
ATOM 1049 O O . ARG A 1 134 ? 14.166 -10.126 -16.964 1.00 95.38 134 ARG A O 1
ATOM 1056 N N . CYS A 1 135 ? 12.727 -8.444 -16.545 1.00 96.12 135 CYS A N 1
ATOM 1057 C CA . CYS A 1 135 ? 12.195 -8.376 -17.905 1.00 96.12 135 CYS A CA 1
ATOM 1058 C C . CYS A 1 135 ? 13.191 -7.709 -18.846 1.00 96.12 135 CYS A C 1
ATOM 1060 O O . CYS A 1 135 ? 13.434 -8.265 -19.910 1.00 96.12 135 CYS A O 1
ATOM 1062 N N . ALA A 1 136 ? 13.845 -6.631 -18.413 1.00 94.88 136 ALA A N 1
ATOM 1063 C CA . ALA A 1 136 ? 14.871 -5.977 -19.216 1.00 94.88 136 ALA A CA 1
ATOM 1064 C C . ALA A 1 136 ? 16.011 -6.939 -19.582 1.00 94.88 136 ALA A C 1
ATOM 1066 O O . ALA A 1 136 ? 16.301 -7.136 -20.758 1.00 94.88 136 ALA A O 1
ATOM 1067 N N . LYS A 1 137 ? 16.550 -7.685 -18.602 1.00 94.44 137 LYS A N 1
ATOM 1068 C CA . LYS A 1 137 ? 17.555 -8.729 -18.869 1.00 94.44 137 LYS A CA 1
ATOM 1069 C C . LYS A 1 137 ? 17.056 -9.806 -19.840 1.00 94.44 137 LYS A C 1
ATOM 1071 O O . LYS A 1 137 ? 17.835 -10.323 -20.632 1.00 94.44 137 LYS A O 1
ATOM 1076 N N . LYS A 1 138 ? 15.776 -10.183 -19.761 1.00 95.81 138 LYS A N 1
ATOM 1077 C CA . LYS A 1 138 ? 15.181 -11.201 -20.642 1.00 95.81 138 LYS A CA 1
ATOM 1078 C C . LYS A 1 138 ? 15.008 -10.694 -22.079 1.00 95.81 138 LYS A C 1
ATOM 1080 O O . LYS A 1 138 ? 15.125 -11.494 -23.000 1.00 95.81 138 LYS A O 1
ATOM 1085 N N . LEU A 1 139 ? 14.703 -9.409 -22.247 1.00 95.12 139 LEU A N 1
ATOM 1086 C CA . LEU A 1 139 ? 14.507 -8.759 -23.545 1.00 95.12 139 LEU A CA 1
ATOM 1087 C C . LEU A 1 139 ? 15.799 -8.160 -24.118 1.00 95.12 139 LEU A C 1
ATOM 1089 O O . LEU A 1 139 ? 15.790 -7.710 -25.254 1.00 95.12 139 LEU A O 1
ATOM 1093 N N . ASN A 1 140 ? 16.906 -8.233 -23.371 1.00 93.56 140 ASN A N 1
ATOM 1094 C CA . ASN A 1 140 ? 18.190 -7.628 -23.723 1.00 93.56 140 ASN A CA 1
ATOM 1095 C C . ASN A 1 140 ? 18.107 -6.095 -23.875 1.00 93.56 140 ASN A C 1
ATOM 1097 O O . ASN A 1 140 ? 18.785 -5.515 -24.716 1.00 93.56 140 ASN A O 1
ATOM 1101 N N . GLU A 1 141 ? 17.278 -5.466 -23.040 1.00 92.56 141 GLU A N 1
ATOM 1102 C CA . GLU A 1 141 ? 17.160 -4.011 -22.931 1.00 92.56 141 GLU A CA 1
ATOM 1103 C C . GLU A 1 141 ? 18.175 -3.463 -21.926 1.00 92.56 141 GLU A C 1
ATOM 1105 O O . GLU A 1 141 ? 18.344 -4.006 -20.825 1.00 92.56 141 GLU A O 1
ATOM 1110 N N . GLU A 1 142 ? 18.823 -2.361 -22.290 1.00 88.06 142 GLU A N 1
ATOM 1111 C CA . GLU A 1 142 ? 19.676 -1.585 -21.393 1.00 88.06 142 GLU A CA 1
ATOM 1112 C C . GLU A 1 142 ? 18.854 -0.504 -20.680 1.00 88.06 142 GLU A C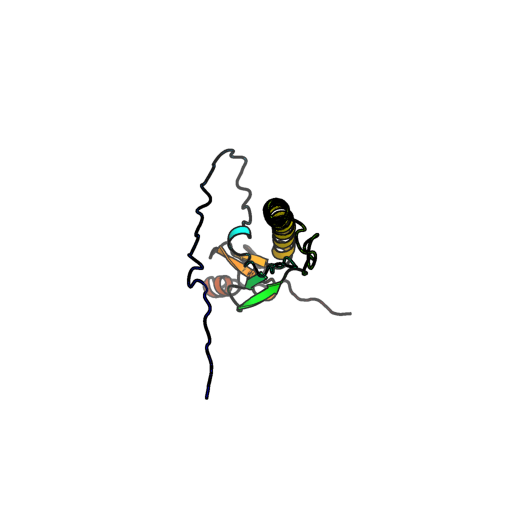 1
ATOM 1114 O O . GLU A 1 142 ? 17.830 -0.027 -21.171 1.00 88.06 142 GLU A O 1
ATOM 1119 N N . GLY A 1 143 ? 19.283 -0.120 -19.482 1.00 85.75 143 GLY A N 1
ATOM 1120 C CA . GLY A 1 143 ? 18.580 0.890 -18.704 1.00 85.75 143 GLY A CA 1
ATOM 1121 C C . GLY A 1 143 ? 19.266 1.191 -17.385 1.00 85.75 143 GLY A C 1
ATOM 1122 O O . GLY A 1 143 ? 20.233 0.532 -16.994 1.00 85.75 143 GLY A O 1
ATOM 1123 N N . SER A 1 144 ? 18.748 2.193 -16.687 1.00 85.94 144 SER A N 1
ATOM 1124 C CA . SER A 1 144 ? 19.237 2.616 -15.377 1.00 85.94 144 SER A CA 1
ATOM 1125 C C . SER A 1 144 ? 18.133 2.524 -14.328 1.00 85.94 144 SER A C 1
ATOM 1127 O O . SER A 1 144 ? 16.942 2.537 -14.630 1.00 85.94 144 SER A O 1
ATOM 1129 N N . ILE A 1 145 ? 18.528 2.367 -13.069 1.00 82.56 145 ILE A N 1
ATOM 1130 C CA . ILE A 1 145 ? 17.601 2.341 -11.935 1.00 82.56 145 ILE A CA 1
ATOM 1131 C C . ILE A 1 145 ? 17.330 3.788 -11.505 1.00 82.56 145 ILE A C 1
ATOM 1133 O O . ILE A 1 145 ? 18.256 4.596 -11.445 1.00 82.56 145 ILE A O 1
ATOM 1137 N N . VAL A 1 146 ? 16.088 4.101 -11.126 1.00 64.25 146 VAL A N 1
ATOM 1138 C CA . VAL A 1 146 ? 15.618 5.458 -10.750 1.00 64.25 146 VAL A CA 1
ATOM 1139 C C . VAL A 1 146 ? 16.211 5.968 -9.414 1.00 64.25 146 VAL A C 1
ATOM 1141 O O . VAL A 1 146 ? 15.880 7.041 -8.923 1.00 64.25 146 VAL A O 1
ATOM 1144 N N . GLY A 1 147 ? 17.135 5.227 -8.805 1.00 57.25 147 GLY A N 1
ATOM 1145 C CA . GLY A 1 147 ? 17.546 5.381 -7.410 1.00 57.25 147 GLY A CA 1
ATOM 1146 C C . GLY A 1 147 ? 18.885 6.070 -7.145 1.00 57.25 147 GLY A C 1
ATOM 1147 O O . GLY A 1 147 ? 19.426 5.858 -6.062 1.00 57.25 147 GLY A O 1
ATOM 1148 N N . ILE A 1 148 ? 19.454 6.880 -8.051 1.00 51.28 148 ILE A N 1
ATOM 1149 C CA . ILE A 1 148 ? 20.615 7.714 -7.669 1.00 51.28 148 ILE A CA 1
ATOM 1150 C C . ILE A 1 148 ? 20.111 8.894 -6.828 1.00 51.28 148 ILE A C 1
ATOM 1152 O O . ILE A 1 148 ? 19.970 10.020 -7.304 1.00 51.28 148 ILE A O 1
ATOM 1156 N N . LYS A 1 149 ? 19.826 8.644 -5.549 1.00 45.44 149 LYS A N 1
ATOM 1157 C CA . LYS A 1 149 ? 19.794 9.714 -4.554 1.00 45.44 149 LYS A CA 1
ATOM 1158 C C . LYS A 1 149 ? 21.246 10.078 -4.264 1.00 45.44 149 LYS A C 1
ATOM 1160 O O . LYS A 1 149 ? 21.915 9.391 -3.502 1.00 45.44 149 LYS A O 1
ATOM 1165 N N . ASN A 1 150 ? 21.736 11.133 -4.909 1.00 40.69 150 ASN A N 1
ATOM 1166 C CA . ASN A 1 150 ? 22.928 11.829 -4.438 1.00 40.69 150 ASN A CA 1
ATOM 1167 C C . ASN A 1 150 ? 22.589 12.412 -3.060 1.00 40.69 150 ASN A C 1
ATOM 1169 O O . ASN A 1 150 ? 21.913 13.434 -2.970 1.00 40.69 150 ASN A O 1
ATOM 1173 N N . GLU A 1 151 ? 22.997 11.735 -1.991 1.00 49.31 151 GLU A N 1
ATOM 1174 C CA . GLU A 1 151 ? 23.044 12.334 -0.659 1.00 49.31 151 GLU A CA 1
ATOM 1175 C C . GLU A 1 151 ? 24.109 13.443 -0.695 1.00 49.31 151 GLU A C 1
ATOM 1177 O O . GLU A 1 151 ? 25.273 13.183 -0.998 1.00 49.31 151 GLU A O 1
ATOM 1182 N N . SER A 1 152 ? 23.678 14.691 -0.487 1.00 40.53 152 SER A N 1
ATOM 1183 C CA . SER A 1 152 ? 24.529 15.876 -0.285 1.00 40.53 152 SER A CA 1
ATOM 1184 C C . SER A 1 152 ? 24.410 16.337 1.158 1.00 40.53 152 SER A C 1
ATOM 1186 O O . SER A 1 152 ? 23.268 16.289 1.672 1.00 40.53 152 SER A O 1
#

pLDDT: mean 79.74, std 23.16, range [32.81, 98.5]

Foldseek 3Di:
DDDDDDDDDDPDPDDDDDDDDDDDDDDDDPPVDDCCVVAWDWPDDLFWTKTWGAFPPPRDIDIDDIDTQPCHPPDQPDPVSVVVSVVSRVVVNVVVSVVVSVVVCVFWDQFPPPRGIHGLQQWWDFPPGIGGPVVCVVVVTDTDGPPPPPDD